Protein AF-A0A819XBZ8-F1 (afdb_monomer)

Solvent-accessible surface area (backbone atoms only — not comparable to full-atom values): 8955 Å² total; per-residue (Å²): 110,70,62,52,47,26,43,27,23,16,66,68,30,36,39,48,67,67,69,69,64,47,55,66,56,59,67,66,44,49,52,49,23,53,52,49,48,73,73,54,90,71,96,61,97,82,82,88,71,51,88,62,39,82,41,70,42,50,36,63,58,51,56,51,29,42,42,76,42,45,42,48,57,48,74,38,55,51,68,61,43,48,55,50,39,67,73,42,96,51,82,60,41,84,44,43,72,58,49,48,50,59,73,66,43,88,81,52,78,81,74,82,86,75,76,33,67,76,32,33,76,60,10,68,51,44,56,68,50,72,60,87,47,42,69,62,48,28,55,50,51,49,52,32,36,80,70,62,65,29,79,36,40,56,129

Nearest PD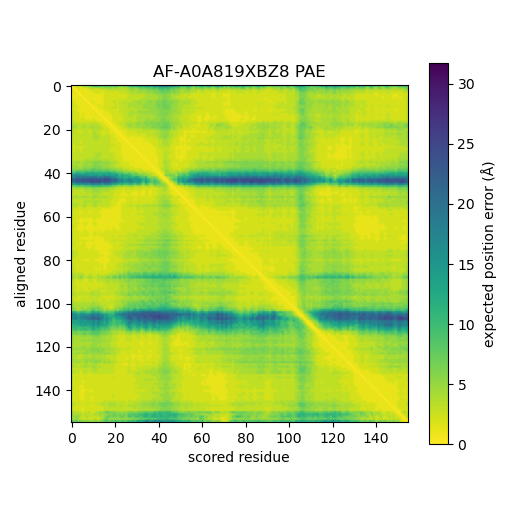B structures (foldseek):
  4w4t-assembly1_B  TM=7.611E-01  e=8.530E-06  Stigmatella aurantiaca
  8v1x-assembly1_A  TM=7.547E-01  e=3.847E-05  Streptomyces coelicolor
  8aep-assembly1_B  TM=7.347E-01  e=5.266E-05  Neurospora crassa
  6vtj-assembly1_A  TM=6.495E-01  e=2.137E-03  Methanobrevibacter ruminantium M1
  2df4-assembly1_A  TM=1.767E-01  e=3.745E+00  Staphylococcus aureus

Sequence (155 aa):
VSLIICIGGGQLGQMPSQGQDVRWIPVDIAALSVVDIALQDYIESDDVHHVLNPHSITWSTFLDYLKKAGLHFRIVNPVEWLDMVLKSETALVKLSSFFDTFFTSKTGFQISEYETVKTEARSEYLHSCPSINVDLIHKYLKFWHDTGFLTNGYP

Organism: NCBI:txid433720

pLDDT: mean 91.35, std 8.92, range [53.72, 98.31]

Structure (mmCIF, N/CA/C/O backbone):
data_AF-A0A819XBZ8-F1
#
_entry.id   AF-A0A819XBZ8-F1
#
loop_
_atom_site.group_PDB
_atom_site.id
_atom_site.type_symbol
_atom_site.label_atom_id
_atom_site.label_alt_id
_atom_site.label_comp_id
_atom_site.label_asym_id
_atom_site.label_entity_id
_atom_site.label_seq_id
_atom_site.pdbx_PDB_ins_code
_atom_site.Cartn_x
_atom_site.Cartn_y
_atom_site.Cartn_z
_atom_site.occupancy
_atom_site.B_iso_or_equiv
_atom_site.auth_seq_id
_atom_site.auth_comp_id
_atom_site.auth_asym_id
_atom_site.auth_atom_id
_atom_site.pdbx_PDB_model_num
ATOM 1 N N . VAL A 1 1 ? -0.297 -3.315 5.819 1.00 70.88 1 VAL A N 1
ATOM 2 C CA . VAL A 1 1 ? -1.421 -2.363 5.628 1.00 70.88 1 VAL A CA 1
ATOM 3 C C . VAL A 1 1 ? -2.766 -3.057 5.401 1.00 70.88 1 VAL A C 1
ATOM 5 O O . VAL A 1 1 ? -3.725 -2.640 6.020 1.00 70.88 1 VAL A O 1
ATOM 8 N N . SER A 1 2 ? -2.882 -4.145 4.632 1.00 86.50 2 SER A N 1
ATOM 9 C CA . SER A 1 2 ? -4.162 -4.881 4.485 1.00 86.50 2 SER A CA 1
ATOM 10 C C . SER A 1 2 ? -4.855 -5.231 5.819 1.00 86.50 2 SER A C 1
ATOM 12 O O . SER A 1 2 ? -6.060 -5.042 5.946 1.00 86.50 2 SER A O 1
ATOM 14 N N . LEU A 1 3 ? -4.095 -5.631 6.849 1.00 90.44 3 LEU A N 1
ATOM 15 C CA . LEU A 1 3 ? -4.618 -5.867 8.205 1.00 90.44 3 LEU A CA 1
ATOM 16 C C . LEU A 1 3 ? -5.220 -4.613 8.860 1.00 90.44 3 LEU A C 1
ATOM 18 O O . LEU A 1 3 ? -6.245 -4.722 9.523 1.00 90.44 3 LEU A O 1
ATOM 22 N N . ILE A 1 4 ? -4.621 -3.427 8.669 1.00 93.00 4 ILE A N 1
ATOM 23 C CA . ILE A 1 4 ? -5.164 -2.184 9.245 1.00 93.00 4 ILE A CA 1
ATOM 24 C C . ILE A 1 4 ? -6.531 -1.864 8.637 1.00 93.00 4 ILE A C 1
ATOM 26 O O . ILE A 1 4 ? -7.422 -1.402 9.334 1.00 93.00 4 ILE A O 1
ATOM 30 N N . ILE A 1 5 ? -6.722 -2.193 7.358 1.00 95.19 5 ILE A N 1
ATOM 31 C CA . ILE A 1 5 ? -7.982 -1.988 6.641 1.00 95.19 5 ILE A CA 1
ATOM 32 C C . ILE A 1 5 ? -9.014 -3.025 7.076 1.00 95.19 5 ILE A C 1
ATOM 34 O O . ILE A 1 5 ? -10.098 -2.661 7.518 1.00 95.19 5 ILE A O 1
ATOM 38 N N . CYS A 1 6 ? -8.678 -4.314 6.976 1.00 95.75 6 CYS A N 1
ATOM 39 C CA . CYS A 1 6 ? -9.650 -5.389 7.174 1.00 95.75 6 CYS A CA 1
ATOM 40 C C . CYS A 1 6 ? -10.041 -5.553 8.643 1.00 95.75 6 CYS A C 1
ATOM 42 O O . CYS A 1 6 ? -11.216 -5.722 8.962 1.00 95.75 6 CYS A O 1
ATOM 44 N N . ILE A 1 7 ? -9.067 -5.456 9.547 1.00 94.81 7 ILE A N 1
ATOM 45 C CA . ILE A 1 7 ? -9.314 -5.597 10.981 1.00 94.81 7 ILE A CA 1
ATOM 46 C C . ILE A 1 7 ? -9.600 -4.236 11.606 1.00 94.81 7 ILE A C 1
ATOM 48 O O . ILE A 1 7 ? -10.585 -4.105 12.316 1.00 94.81 7 ILE A O 1
ATOM 52 N N . GLY A 1 8 ? -8.782 -3.214 11.343 1.00 94.75 8 GLY A N 1
ATOM 53 C CA . GLY A 1 8 ? -8.984 -1.888 11.935 1.00 94.75 8 GLY A CA 1
ATOM 54 C C . GLY A 1 8 ? -10.259 -1.236 11.407 1.00 94.75 8 GLY A C 1
ATOM 55 O O . GLY A 1 8 ? -11.210 -1.030 12.157 1.00 94.75 8 GLY A O 1
ATOM 56 N N . GLY A 1 9 ? -10.305 -0.973 10.103 1.00 95.44 9 GLY A N 1
ATOM 57 C CA . GLY A 1 9 ? -11.474 -0.388 9.448 1.00 95.44 9 GLY A CA 1
ATOM 58 C C . GLY A 1 9 ? -12.696 -1.308 9.454 1.00 95.44 9 GLY A C 1
ATOM 59 O O . GLY A 1 9 ? -13.774 -0.866 9.826 1.00 95.44 9 GLY A O 1
ATOM 60 N N . GLY A 1 10 ? -12.535 -2.578 9.077 1.00 95.81 10 GLY A N 1
ATOM 61 C CA . GLY A 1 10 ? -13.646 -3.528 8.971 1.00 95.81 10 GLY A CA 1
ATOM 62 C C . GLY A 1 10 ? -14.151 -4.054 10.317 1.00 95.81 10 GLY A C 1
ATOM 63 O O . GLY A 1 10 ? -15.262 -3.742 10.734 1.00 95.81 10 GLY A O 1
ATOM 64 N N . GLN A 1 11 ? -13.352 -4.875 11.006 1.00 94.75 11 GLN A N 1
ATOM 65 C CA . GLN A 1 11 ? -13.792 -5.561 12.235 1.00 94.75 11 GLN A CA 1
ATOM 66 C C . GLN A 1 11 ? -13.952 -4.631 13.440 1.00 94.75 11 GLN A C 1
ATOM 68 O O . GLN A 1 11 ? -14.935 -4.743 14.169 1.00 94.75 11 GLN A O 1
ATOM 73 N N . LEU A 1 12 ? -12.992 -3.734 13.664 1.00 95.31 12 LEU A N 1
ATOM 74 C CA . LEU A 1 12 ? -12.991 -2.805 14.792 1.00 95.31 12 LEU A CA 1
ATOM 75 C C . LEU A 1 12 ? -13.768 -1.520 14.480 1.00 95.31 12 LEU A C 1
ATOM 77 O O . LEU A 1 12 ? -14.155 -0.803 15.403 1.00 95.31 12 LEU A O 1
ATOM 81 N N . GLY A 1 13 ? -14.021 -1.229 13.200 1.00 96.62 13 GLY A N 1
ATOM 82 C CA . GLY A 1 13 ? -14.777 -0.058 12.765 1.00 96.62 13 GLY A CA 1
ATOM 83 C C . GLY A 1 13 ? -14.018 1.261 12.908 1.00 96.62 13 GLY A C 1
ATOM 84 O O . GLY A 1 13 ? -14.656 2.316 12.922 1.00 96.62 13 GLY A O 1
ATOM 85 N N . GLN A 1 14 ? -12.688 1.250 13.070 1.00 96.81 14 GLN A N 1
ATOM 86 C CA . GLN A 1 14 ? -11.897 2.452 13.363 1.00 96.81 14 GLN A CA 1
ATOM 87 C C . GLN A 1 14 ? -10.568 2.504 12.614 1.00 96.81 14 GLN A C 1
ATOM 89 O O . GLN A 1 14 ? -9.821 1.528 12.552 1.00 96.81 14 GLN A O 1
ATOM 94 N N . MET A 1 15 ? -10.224 3.696 12.134 1.00 96.75 15 MET A N 1
ATOM 95 C CA . MET A 1 15 ? -8.946 3.984 11.483 1.00 96.75 15 MET A CA 1
ATOM 96 C C . MET A 1 15 ? -8.258 5.181 12.149 1.00 96.75 15 MET A C 1
ATOM 98 O O . MET A 1 15 ? -8.942 6.127 12.554 1.00 96.75 15 MET A O 1
ATOM 102 N N . PRO A 1 16 ? -6.920 5.184 12.244 1.00 95.50 16 PRO A N 1
ATOM 103 C CA . PRO A 1 16 ? -6.181 6.316 12.783 1.00 95.50 16 PRO A CA 1
ATOM 104 C C . PRO A 1 16 ? -6.222 7.496 11.800 1.00 95.50 16 PRO A C 1
ATOM 106 O O . PRO A 1 16 ? -6.121 7.320 10.584 1.00 95.50 16 PRO A O 1
ATOM 109 N N . SER A 1 17 ? -6.359 8.715 12.321 1.00 94.75 17 SER A N 1
ATOM 110 C CA . SER A 1 17 ? -6.404 9.953 11.529 1.00 94.75 17 SER A CA 1
ATOM 111 C C . SER A 1 17 ? -5.077 10.304 10.864 1.00 94.75 17 SER A C 1
ATOM 113 O O . SER A 1 17 ? -5.057 11.026 9.870 1.00 94.75 17 SER A O 1
ATOM 115 N N . GLN A 1 18 ? -3.978 9.784 11.404 1.00 90.69 18 GLN A N 1
ATOM 116 C CA . GLN A 1 18 ? -2.631 9.961 10.888 1.00 90.69 18 GLN A CA 1
ATOM 117 C C . GLN A 1 18 ? -2.088 8.622 10.411 1.00 90.69 18 GLN A C 1
ATOM 119 O O . GLN A 1 18 ? -2.425 7.565 10.944 1.00 90.69 18 GLN A O 1
ATOM 124 N N . GLY A 1 19 ? -1.239 8.689 9.400 1.00 87.81 19 GLY A N 1
ATOM 125 C CA . GLY A 1 19 ? -0.605 7.545 8.783 1.00 87.81 19 GLY A CA 1
ATOM 126 C C . GLY A 1 19 ? 0.354 8.015 7.706 1.00 87.81 19 GLY A C 1
ATOM 127 O O . GLY A 1 19 ? 0.513 9.213 7.474 1.00 87.81 19 GLY A O 1
ATOM 128 N N . GLN A 1 20 ? 1.001 7.055 7.067 1.00 86.69 20 GLN A N 1
ATOM 129 C CA . GLN A 1 20 ? 1.930 7.317 5.986 1.00 86.69 20 GLN A CA 1
ATOM 130 C C . GLN A 1 20 ? 1.165 7.471 4.673 1.00 86.69 20 GLN A C 1
ATOM 132 O O . GLN A 1 20 ? 0.200 6.744 4.421 1.00 86.69 20 GLN A O 1
ATOM 137 N N . ASP A 1 21 ? 1.646 8.367 3.819 1.00 89.62 21 ASP A N 1
ATOM 138 C CA . ASP A 1 21 ? 1.209 8.456 2.433 1.00 89.62 21 ASP A CA 1
A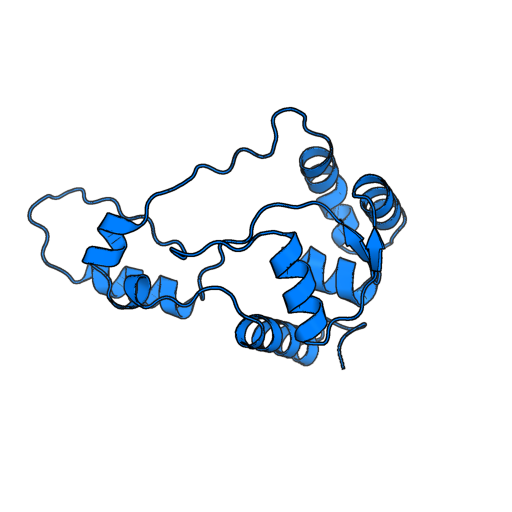TOM 139 C C . ASP A 1 21 ? 1.363 7.117 1.706 1.00 89.62 21 ASP A C 1
ATOM 141 O O . ASP A 1 21 ? 2.308 6.345 1.909 1.00 89.62 21 ASP A O 1
ATOM 145 N N . VAL A 1 22 ? 0.384 6.824 0.860 1.00 91.38 22 VAL A N 1
ATOM 146 C CA . VAL A 1 22 ? 0.220 5.519 0.234 1.00 91.38 22 VAL A CA 1
ATOM 147 C C . VAL A 1 22 ? 0.749 5.583 -1.192 1.00 91.38 22 VAL A C 1
ATOM 149 O O . VAL A 1 22 ? 0.236 6.325 -2.029 1.00 91.38 22 VAL A O 1
ATOM 152 N N . ARG A 1 23 ? 1.771 4.770 -1.468 1.00 91.81 23 ARG A N 1
ATOM 153 C CA . ARG A 1 23 ? 2.398 4.600 -2.787 1.00 91.81 23 ARG A CA 1
ATOM 154 C C . ARG A 1 23 ? 2.398 3.122 -3.167 1.00 91.81 23 ARG A C 1
ATOM 156 O O . ARG A 1 23 ? 3.405 2.429 -3.072 1.00 91.81 23 ARG A O 1
ATOM 163 N N . TRP A 1 24 ? 1.222 2.603 -3.493 1.00 92.94 24 TRP A N 1
ATOM 164 C CA . TRP A 1 24 ? 1.041 1.200 -3.856 1.00 92.94 24 TRP A CA 1
ATOM 165 C C . TRP A 1 24 ? 1.099 1.013 -5.355 1.00 92.94 24 TRP A C 1
ATOM 167 O O . TRP A 1 24 ? 0.416 1.712 -6.098 1.00 92.94 24 TRP A O 1
ATOM 177 N N . ILE A 1 25 ? 1.854 0.008 -5.773 1.00 94.38 25 ILE A N 1
ATOM 178 C CA . ILE A 1 25 ? 1.904 -0.460 -7.149 1.00 94.38 25 ILE A CA 1
ATOM 179 C C . ILE A 1 25 ? 1.059 -1.737 -7.277 1.00 94.38 25 ILE A C 1
ATOM 181 O O . ILE A 1 25 ? 1.214 -2.648 -6.455 1.00 94.38 25 ILE A O 1
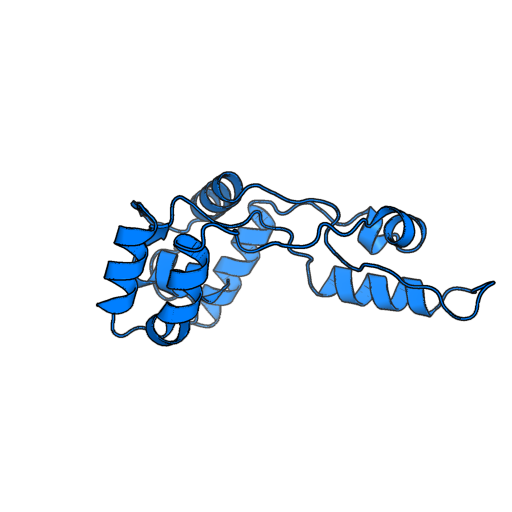ATOM 185 N N . PRO A 1 26 ? 0.142 -1.824 -8.256 1.00 94.25 26 PRO A N 1
ATOM 186 C CA . PRO A 1 26 ? -0.493 -3.088 -8.610 1.00 94.25 26 PRO A CA 1
ATOM 187 C C . PRO A 1 26 ? 0.561 -4.144 -8.979 1.00 94.25 26 PRO A C 1
ATOM 189 O O . PRO A 1 26 ? 1.523 -3.857 -9.689 1.00 94.25 26 PRO A O 1
ATOM 192 N N . VAL A 1 27 ? 0.412 -5.366 -8.462 1.00 94.62 27 VAL A N 1
ATOM 193 C CA . VAL A 1 27 ? 1.436 -6.422 -8.601 1.00 94.62 27 VAL A CA 1
ATOM 194 C C . VAL A 1 27 ? 1.675 -6.834 -10.056 1.00 94.62 27 VAL A C 1
ATOM 196 O O . VAL A 1 27 ? 2.797 -7.157 -10.430 1.00 94.62 27 VAL A O 1
ATOM 199 N N . ASP A 1 28 ? 0.633 -6.783 -10.880 1.00 95.56 28 ASP A N 1
ATOM 200 C CA . ASP A 1 28 ? 0.680 -7.001 -12.322 1.00 95.56 28 ASP A CA 1
ATOM 201 C C . ASP A 1 28 ? 1.533 -5.940 -13.022 1.00 95.56 28 ASP A C 1
ATOM 203 O O . ASP A 1 28 ? 2.416 -6.294 -13.800 1.00 95.56 28 ASP A O 1
ATOM 207 N N . ILE A 1 29 ? 1.358 -4.662 -12.680 1.00 96.75 29 ILE A N 1
ATOM 208 C CA . ILE A 1 29 ? 2.182 -3.568 -13.219 1.00 96.75 29 ILE A CA 1
ATOM 209 C C . ILE A 1 29 ? 3.641 -3.705 -12.775 1.00 96.75 29 ILE A C 1
ATOM 211 O O . ILE A 1 29 ? 4.551 -3.534 -13.589 1.00 96.75 29 ILE A O 1
ATOM 215 N N . ALA A 1 30 ? 3.880 -4.048 -11.506 1.00 97.12 30 ALA A N 1
ATOM 216 C CA . ALA A 1 30 ? 5.230 -4.279 -10.998 1.00 97.12 30 ALA A CA 1
ATOM 217 C C . ALA A 1 30 ? 5.925 -5.423 -11.754 1.00 97.12 30 ALA A C 1
ATOM 219 O O . ALA A 1 30 ? 7.058 -5.266 -12.205 1.00 97.12 30 ALA A O 1
ATOM 220 N N . ALA A 1 31 ? 5.237 -6.554 -11.935 1.00 97.62 31 ALA A N 1
ATOM 221 C CA . ALA A 1 31 ? 5.773 -7.713 -12.640 1.00 97.62 31 ALA A CA 1
ATOM 222 C C . ALA A 1 31 ? 6.043 -7.414 -14.122 1.00 97.62 31 ALA A C 1
ATOM 224 O O . ALA A 1 31 ? 7.129 -7.717 -14.613 1.00 97.62 31 ALA A O 1
ATOM 225 N N . LEU A 1 32 ? 5.090 -6.784 -14.816 1.00 97.69 32 LEU A N 1
ATOM 226 C CA . LEU A 1 32 ? 5.248 -6.395 -16.219 1.00 97.69 32 LEU A CA 1
ATOM 227 C C . LEU A 1 32 ? 6.404 -5.412 -16.396 1.00 97.69 32 LEU A C 1
ATOM 229 O O . LEU A 1 32 ? 7.200 -5.590 -17.308 1.00 97.69 32 LEU A O 1
ATOM 233 N N . SER A 1 33 ? 6.561 -4.456 -15.478 1.00 97.19 33 SER A N 1
ATOM 234 C CA . SER A 1 33 ? 7.688 -3.521 -15.506 1.00 97.19 33 SER A CA 1
ATOM 235 C C . SER A 1 33 ? 9.028 -4.229 -15.351 1.00 97.19 33 SER A C 1
ATOM 237 O O . SER A 1 33 ? 9.957 -3.929 -16.088 1.00 97.19 33 SER A O 1
ATOM 239 N N . VAL A 1 34 ? 9.139 -5.186 -14.424 1.00 96.69 34 VAL A N 1
ATOM 240 C CA . VAL A 1 34 ? 10.373 -5.969 -14.250 1.00 96.69 34 VAL A CA 1
ATOM 241 C C . VAL A 1 34 ? 10.710 -6.752 -15.518 1.00 96.69 34 VAL A C 1
ATOM 243 O O . VAL A 1 34 ? 11.870 -6.776 -15.917 1.00 96.69 34 VAL A O 1
ATOM 246 N N . VAL A 1 35 ? 9.715 -7.373 -16.155 1.00 96.06 35 VAL A N 1
ATOM 247 C CA . VAL A 1 35 ? 9.912 -8.114 -17.410 1.00 96.06 35 VAL A CA 1
ATOM 248 C C . VAL A 1 35 ? 10.321 -7.178 -18.549 1.00 96.06 35 VAL A C 1
ATOM 250 O O . VAL A 1 35 ? 11.256 -7.498 -19.273 1.00 96.06 35 VAL A O 1
ATOM 253 N N . ASP A 1 36 ? 9.656 -6.030 -18.685 1.00 94.62 36 ASP A N 1
ATOM 254 C CA . ASP A 1 36 ? 9.933 -5.035 -19.728 1.00 94.62 36 ASP A CA 1
ATOM 255 C C . ASP A 1 36 ? 11.370 -4.507 -19.622 1.00 94.62 36 ASP A C 1
ATOM 257 O O . ASP A 1 36 ? 12.122 -4.523 -20.589 1.00 94.62 36 ASP A O 1
ATOM 261 N N . ILE A 1 37 ? 11.792 -4.160 -18.405 1.00 94.31 37 ILE A N 1
ATOM 262 C CA . ILE A 1 37 ? 13.157 -3.728 -18.085 1.00 94.31 37 ILE A CA 1
ATOM 263 C C . ILE A 1 37 ? 14.155 -4.851 -18.409 1.00 94.31 37 ILE A C 1
ATOM 265 O O . ILE A 1 37 ? 15.065 -4.664 -19.208 1.00 94.31 37 ILE A O 1
ATOM 269 N N . ALA A 1 38 ? 13.960 -6.050 -17.854 1.00 92.69 38 ALA A N 1
ATOM 270 C CA . ALA A 1 38 ? 14.933 -7.142 -17.948 1.00 92.69 38 ALA A CA 1
ATOM 271 C C . ALA A 1 38 ? 15.183 -7.668 -19.374 1.00 92.69 38 ALA A C 1
ATOM 273 O O . ALA A 1 38 ? 16.207 -8.312 -19.603 1.00 92.69 38 ALA A O 1
ATOM 274 N N . LEU A 1 39 ? 14.257 -7.446 -20.311 1.00 92.44 39 LEU A N 1
ATOM 275 C CA . LEU A 1 39 ? 14.367 -7.912 -21.698 1.00 92.44 39 LEU A CA 1
ATOM 276 C C . LEU A 1 39 ? 14.968 -6.874 -22.657 1.00 92.44 39 LEU A C 1
ATOM 278 O O . LEU A 1 39 ? 15.123 -7.174 -23.841 1.00 92.44 39 LEU A O 1
ATOM 282 N N . GLN A 1 40 ? 15.292 -5.674 -22.178 1.00 90.19 40 GLN A N 1
ATOM 283 C CA . GLN A 1 40 ? 15.898 -4.630 -23.001 1.00 90.19 40 GLN A CA 1
ATOM 284 C C . GLN A 1 40 ? 17.412 -4.789 -23.132 1.00 90.19 40 GLN A C 1
ATOM 286 O O . GLN A 1 40 ? 18.072 -5.429 -22.315 1.00 90.19 40 GLN A O 1
ATOM 291 N N . ASP A 1 41 ? 17.968 -4.152 -24.163 1.00 87.12 41 ASP A N 1
ATOM 292 C CA . ASP A 1 41 ? 19.411 -4.047 -24.330 1.00 87.12 41 ASP A CA 1
ATOM 293 C C . ASP A 1 41 ? 19.995 -3.018 -23.350 1.00 87.12 41 ASP A C 1
ATOM 295 O O . ASP A 1 41 ? 19.477 -1.910 -23.167 1.00 87.12 41 ASP A O 1
ATOM 299 N N . TYR A 1 42 ? 21.123 -3.376 -22.740 1.00 83.69 42 TYR A N 1
ATOM 300 C CA . TYR A 1 42 ? 21.847 -2.520 -21.809 1.00 83.69 42 TYR A CA 1
ATOM 301 C C . TYR A 1 42 ? 23.243 -2.209 -22.332 1.00 83.69 42 TYR A C 1
ATOM 303 O O . TYR A 1 42 ? 23.978 -3.095 -22.760 1.00 83.69 42 TYR A O 1
ATOM 311 N N . ILE A 1 43 ? 23.605 -0.925 -22.279 1.00 74.94 43 ILE A N 1
ATOM 312 C CA . ILE A 1 43 ? 24.950 -0.447 -22.626 1.00 74.94 43 ILE A CA 1
ATOM 313 C C . ILE A 1 43 ? 25.920 -0.682 -21.454 1.00 74.94 43 ILE A C 1
ATOM 315 O O . ILE A 1 43 ? 27.098 -0.951 -21.673 1.00 74.9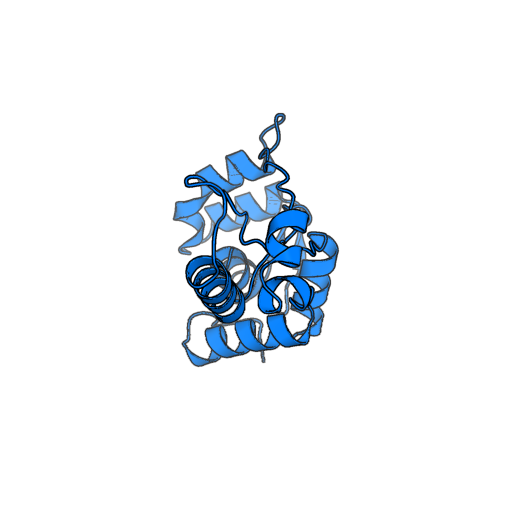4 43 ILE A O 1
ATOM 319 N N . GLU A 1 44 ? 25.421 -0.614 -20.216 1.00 75.50 44 GLU A N 1
ATOM 320 C CA . GLU A 1 44 ? 26.183 -0.809 -18.977 1.00 75.50 44 GLU A CA 1
ATOM 321 C C . GLU A 1 44 ? 25.744 -2.098 -18.268 1.00 75.50 44 GLU A C 1
ATOM 323 O O . GLU A 1 44 ? 24.577 -2.476 -18.335 1.00 75.50 44 GLU A O 1
ATOM 328 N N . SER A 1 45 ? 26.671 -2.779 -17.585 1.00 71.50 45 SER A N 1
ATOM 329 C CA . SER A 1 45 ? 26.394 -4.070 -16.935 1.00 71.50 45 SER A CA 1
ATOM 330 C C . SER A 1 45 ? 25.563 -3.964 -15.653 1.00 71.50 45 SER A C 1
ATOM 332 O O . SER A 1 45 ? 24.923 -4.944 -15.284 1.00 71.50 45 SER A O 1
ATOM 334 N N . ASP A 1 46 ? 25.554 -2.797 -14.998 1.00 79.25 46 ASP A N 1
ATOM 335 C CA . ASP A 1 46 ? 24.937 -2.598 -13.683 1.00 79.25 46 ASP A CA 1
ATOM 336 C C . ASP A 1 46 ? 23.921 -1.444 -13.720 1.00 79.25 46 ASP A C 1
ATOM 338 O O . ASP A 1 46 ? 24.234 -0.308 -13.362 1.00 79.25 46 ASP A O 1
ATOM 342 N N . ASP A 1 47 ? 22.684 -1.731 -14.142 1.00 87.12 47 ASP A N 1
ATOM 343 C CA . ASP A 1 47 ? 21.612 -0.731 -14.214 1.00 87.12 47 ASP A CA 1
ATOM 344 C C . ASP A 1 47 ? 20.544 -0.944 -13.125 1.00 87.12 47 ASP A C 1
ATOM 346 O O . ASP A 1 47 ? 19.806 -1.929 -13.122 1.00 87.12 47 ASP A O 1
ATOM 350 N N . VAL A 1 48 ? 20.456 -0.016 -12.162 1.00 91.31 48 VAL A N 1
ATOM 351 C CA . VAL A 1 48 ? 19.498 -0.099 -11.041 1.00 91.31 48 VAL A CA 1
ATOM 352 C C . VAL A 1 48 ? 18.213 0.665 -11.353 1.00 91.31 48 VAL A C 1
ATOM 354 O O . VAL A 1 48 ? 18.259 1.843 -11.717 1.00 91.31 48 VAL A O 1
ATOM 357 N N . HIS A 1 49 ? 17.068 0.014 -11.139 1.00 93.62 49 HIS A N 1
ATOM 358 C CA . HIS A 1 49 ? 15.734 0.569 -11.368 1.00 93.62 49 HIS A CA 1
ATOM 359 C C . HIS A 1 49 ? 14.864 0.489 -10.111 1.00 93.62 49 HIS A C 1
ATOM 361 O O . HIS A 1 49 ? 14.786 -0.553 -9.461 1.00 93.62 49 HIS A O 1
ATOM 367 N N . HIS A 1 50 ? 14.160 1.576 -9.791 1.00 95.56 50 HIS A N 1
ATOM 368 C CA . HIS A 1 50 ? 13.128 1.575 -8.755 1.00 95.56 50 HIS A CA 1
ATOM 369 C C . HIS A 1 50 ? 11.770 1.249 -9.380 1.00 95.56 50 HIS A C 1
ATOM 371 O O . HIS A 1 50 ? 11.282 2.002 -10.223 1.00 95.56 50 HIS A O 1
ATOM 377 N N . VAL A 1 51 ? 11.160 0.138 -8.965 1.00 95.88 51 VAL A N 1
ATOM 378 C CA . VAL A 1 51 ? 9.830 -0.295 -9.420 1.00 95.88 51 VAL A CA 1
ATOM 379 C C . VAL A 1 51 ? 8.810 0.036 -8.330 1.00 95.88 51 VAL A C 1
ATOM 381 O O . VAL A 1 51 ? 8.530 -0.764 -7.439 1.00 95.88 51 VAL A O 1
ATOM 384 N N . LEU A 1 52 ? 8.305 1.268 -8.368 1.00 94.00 52 LEU A N 1
ATOM 385 C CA . LEU A 1 52 ? 7.353 1.839 -7.411 1.00 94.00 52 LEU A CA 1
ATOM 386 C C . LEU A 1 52 ? 6.277 2.602 -8.185 1.00 94.00 52 LEU A C 1
ATOM 388 O O . LEU A 1 52 ? 6.551 3.080 -9.278 1.00 94.00 52 LEU A O 1
ATOM 392 N N . ASN A 1 53 ? 5.076 2.761 -7.621 1.00 95.00 53 ASN A N 1
ATOM 393 C CA . ASN A 1 53 ? 4.069 3.617 -8.257 1.00 95.00 53 ASN A CA 1
ATOM 394 C C . ASN A 1 53 ? 4.599 5.068 -8.303 1.00 95.00 53 ASN A C 1
ATOM 396 O O . ASN A 1 53 ? 4.904 5.597 -7.228 1.00 95.00 53 ASN A O 1
ATOM 400 N N . PRO A 1 54 ? 4.694 5.715 -9.483 1.00 94.81 54 PRO A N 1
ATOM 401 C CA . PRO A 1 54 ? 5.142 7.109 -9.594 1.00 94.81 54 PRO A CA 1
ATOM 402 C C . PRO A 1 54 ? 4.243 8.094 -8.832 1.00 94.81 54 PRO A C 1
ATOM 404 O O . PRO A 1 54 ? 4.647 9.204 -8.487 1.00 94.81 54 PRO A O 1
ATOM 407 N N . HIS A 1 55 ? 3.013 7.682 -8.523 1.00 94.06 55 HIS A N 1
ATOM 408 C CA . HIS A 1 55 ? 2.027 8.484 -7.821 1.00 94.06 55 HIS A CA 1
ATOM 409 C C . HIS A 1 55 ? 1.861 8.031 -6.365 1.00 94.06 55 HIS A C 1
ATOM 411 O O . HIS A 1 55 ? 1.617 6.860 -6.065 1.00 94.06 55 HIS A O 1
ATOM 417 N N . SER A 1 56 ? 1.930 8.989 -5.441 1.00 92.81 56 SER A N 1
ATOM 418 C CA . SER A 1 56 ? 1.512 8.815 -4.047 1.00 92.81 56 SER A CA 1
ATOM 419 C C . SER A 1 56 ? 0.242 9.601 -3.753 1.00 92.81 56 SER A C 1
ATOM 421 O O . SER A 1 56 ? 0.037 10.690 -4.287 1.00 92.81 56 SER A O 1
ATOM 423 N N . ILE A 1 57 ? -0.585 9.069 -2.857 1.00 95.12 57 ILE A N 1
ATOM 424 C CA . ILE A 1 57 ? -1.725 9.788 -2.281 1.00 95.12 57 ILE A CA 1
ATOM 425 C C . ILE A 1 57 ? -1.516 9.983 -0.785 1.00 95.12 57 ILE A C 1
ATOM 427 O O . ILE A 1 57 ? -0.896 9.151 -0.121 1.00 95.12 57 ILE A O 1
ATOM 431 N N . THR A 1 58 ? -2.078 11.060 -0.241 1.00 94.69 58 THR A N 1
ATOM 432 C CA . THR A 1 58 ? -1.994 11.301 1.199 1.00 94.69 58 THR A CA 1
ATOM 433 C C . THR A 1 58 ? -2.782 10.260 1.986 1.00 94.69 58 THR A C 1
ATOM 435 O O . THR A 1 58 ? -3.787 9.729 1.497 1.00 94.69 58 THR A O 1
ATOM 438 N N . TRP A 1 59 ? -2.391 10.012 3.238 1.00 94.44 59 TRP A N 1
ATOM 439 C CA . TRP A 1 59 ? -3.167 9.136 4.129 1.00 94.44 59 TRP A CA 1
ATOM 440 C C . TRP A 1 59 ? -4.645 9.554 4.232 1.00 94.44 59 TRP A C 1
ATOM 442 O O . TRP A 1 59 ? -5.541 8.715 4.170 1.00 94.44 59 TRP A O 1
ATOM 452 N N . SER A 1 60 ? -4.928 10.857 4.316 1.00 96.75 60 SER A N 1
ATOM 453 C CA . SER A 1 60 ? -6.303 11.374 4.369 1.00 96.75 60 SER A CA 1
ATOM 454 C C . SER A 1 60 ? -7.105 11.077 3.098 1.00 96.75 60 SER A C 1
ATOM 456 O O . SER A 1 60 ? -8.263 10.669 3.193 1.00 96.75 60 SER A O 1
ATOM 458 N N . THR A 1 61 ? -6.486 11.219 1.922 1.00 97.81 61 THR A N 1
ATOM 459 C CA . THR A 1 61 ? -7.099 10.866 0.630 1.00 97.81 61 THR A CA 1
ATOM 460 C C . THR A 1 61 ? -7.390 9.370 0.564 1.00 97.81 61 THR A C 1
ATOM 462 O O . THR A 1 61 ? -8.462 8.955 0.130 1.00 97.81 61 THR A O 1
ATOM 465 N N . PHE A 1 62 ? -6.471 8.544 1.063 1.00 97.25 62 PHE A N 1
ATOM 466 C CA . PHE A 1 62 ? -6.662 7.100 1.137 1.00 97.25 62 PHE A CA 1
ATOM 467 C C . PHE A 1 62 ? -7.850 6.705 2.031 1.00 97.25 62 PHE A C 1
ATOM 469 O O . PHE A 1 62 ? -8.660 5.863 1.637 1.00 97.25 62 PHE A O 1
ATOM 476 N N . LEU A 1 63 ? -8.009 7.340 3.200 1.00 97.88 63 LEU A N 1
ATOM 477 C CA . LEU A 1 63 ? -9.175 7.124 4.067 1.00 97.88 63 LEU A CA 1
ATOM 478 C C . LEU A 1 63 ? -10.492 7.520 3.380 1.00 97.88 63 LEU A C 1
ATOM 480 O O . LEU A 1 63 ? -11.495 6.822 3.535 1.00 97.88 63 LEU A O 1
ATOM 484 N N . ASP A 1 64 ? -10.502 8.615 2.619 1.00 98.25 64 ASP A N 1
ATOM 485 C CA . ASP A 1 64 ? -11.666 9.032 1.829 1.00 98.25 64 ASP A CA 1
ATOM 486 C C . ASP A 1 64 ? -12.004 8.007 0.734 1.00 98.25 64 ASP A C 1
ATOM 488 O O . ASP A 1 64 ? -13.164 7.618 0.582 1.00 98.25 64 ASP A O 1
ATOM 492 N N . TYR A 1 65 ? -10.999 7.479 0.031 1.00 98.19 65 TYR A N 1
ATOM 493 C CA . TYR A 1 65 ? -11.204 6.440 -0.981 1.00 98.19 65 TYR A CA 1
ATOM 494 C C . TYR A 1 65 ? -11.743 5.139 -0.394 1.00 98.19 65 TYR A C 1
ATOM 496 O O . TYR A 1 65 ? -12.640 4.548 -0.990 1.00 98.19 65 TYR A O 1
ATOM 504 N N . LEU A 1 66 ? -11.273 4.714 0.784 1.00 98.06 66 LEU A N 1
ATOM 505 C CA . LEU A 1 66 ? -11.832 3.551 1.483 1.00 98.06 66 LEU A CA 1
ATOM 506 C C . LEU A 1 66 ? -13.325 3.733 1.785 1.00 98.06 66 LEU A C 1
ATOM 508 O O . LEU A 1 66 ? -14.110 2.816 1.544 1.00 98.06 66 LEU A O 1
ATOM 512 N N . LYS A 1 67 ? -13.727 4.919 2.260 1.00 98.19 67 LYS A N 1
ATOM 513 C CA . LYS A 1 67 ? -15.140 5.234 2.524 1.00 98.19 67 LYS A CA 1
ATOM 514 C C . LYS A 1 67 ? -15.969 5.245 1.246 1.00 98.19 67 LYS A C 1
ATOM 516 O O . LYS A 1 67 ? -17.010 4.597 1.193 1.00 98.19 67 LYS A O 1
ATOM 521 N N . LYS A 1 68 ? -15.493 5.929 0.202 1.00 98.31 68 LYS A N 1
ATOM 522 C CA . LYS A 1 68 ? -16.156 5.977 -1.114 1.00 98.31 68 LYS A CA 1
ATOM 523 C C . LYS A 1 68 ? -16.280 4.599 -1.761 1.00 98.31 68 LYS A C 1
ATOM 525 O O . LYS A 1 68 ? -17.258 4.346 -2.453 1.00 98.31 68 LYS A O 1
ATOM 530 N N . ALA A 1 69 ? -15.322 3.711 -1.510 1.00 97.88 69 ALA A N 1
ATOM 531 C CA . ALA A 1 69 ? -15.340 2.339 -2.000 1.00 97.88 69 ALA A CA 1
ATOM 532 C C . ALA A 1 69 ? -16.302 1.416 -1.226 1.00 97.88 69 ALA A C 1
ATOM 534 O O . ALA A 1 69 ? -16.529 0.294 -1.681 1.00 97.88 69 ALA A O 1
ATOM 535 N N . GLY A 1 70 ? -16.864 1.873 -0.097 1.00 97.25 70 GLY A N 1
ATOM 536 C CA . GLY A 1 70 ? -17.901 1.175 0.671 1.00 97.25 70 GLY A CA 1
ATOM 537 C C . GLY A 1 70 ? -17.502 0.745 2.086 1.00 97.25 70 GLY A C 1
ATOM 538 O O . GLY A 1 70 ? -18.324 0.146 2.775 1.00 97.25 70 GLY A O 1
ATOM 539 N N . LEU A 1 71 ? -16.275 1.026 2.546 1.00 98.19 71 LEU A N 1
ATOM 540 C CA . LEU A 1 71 ? -15.844 0.656 3.898 1.00 98.19 71 LEU A CA 1
ATOM 541 C C . LEU A 1 71 ? -16.329 1.674 4.943 1.00 98.19 71 LEU A C 1
ATOM 543 O O 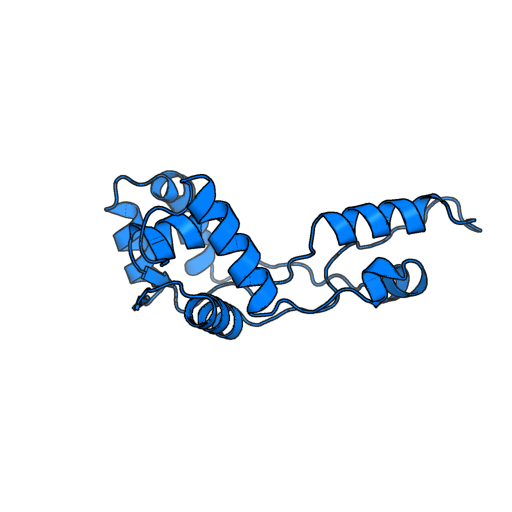. LEU A 1 71 ? -16.003 2.860 4.884 1.00 98.19 71 LEU A O 1
ATOM 547 N N . HIS A 1 72 ? -17.045 1.199 5.955 1.00 97.88 72 HIS A N 1
ATOM 548 C CA . HIS A 1 72 ? -17.610 2.007 7.030 1.00 97.88 72 HIS A CA 1
ATOM 549 C C . HIS A 1 72 ? -16.726 1.957 8.276 1.00 97.88 72 HIS A C 1
ATOM 551 O O . HIS A 1 72 ? -16.585 0.915 8.907 1.00 97.88 72 HIS A O 1
ATOM 557 N N . PHE A 1 73 ? -16.162 3.103 8.660 1.00 97.69 73 PHE A N 1
ATOM 558 C CA . PHE A 1 73 ? -15.361 3.242 9.876 1.00 97.69 73 PHE A CA 1
ATOM 559 C C . PHE A 1 73 ? -15.354 4.686 10.388 1.00 97.69 73 PHE A C 1
ATOM 561 O O . PHE A 1 73 ? -15.524 5.649 9.627 1.00 97.69 73 PHE A O 1
ATOM 568 N N . ARG A 1 74 ? -15.089 4.848 11.686 1.00 97.88 74 ARG A N 1
ATOM 569 C CA . ARG A 1 74 ? -14.788 6.148 12.299 1.00 97.88 74 ARG A CA 1
ATOM 570 C C . ARG A 1 74 ? -13.291 6.445 12.245 1.00 97.88 74 ARG A C 1
ATOM 572 O O . ARG A 1 74 ? -12.460 5.545 12.336 1.00 97.88 74 ARG A O 1
ATOM 579 N N . ILE A 1 75 ? -12.950 7.719 12.100 1.00 98.00 75 ILE A N 1
ATOM 580 C CA . ILE A 1 75 ? -11.563 8.185 12.164 1.00 98.00 75 ILE A CA 1
ATOM 581 C C . ILE A 1 75 ? -11.306 8.663 13.593 1.00 98.00 75 ILE A C 1
ATOM 583 O O . ILE A 1 75 ? -12.076 9.476 14.100 1.00 98.00 75 ILE A O 1
ATOM 587 N N . VAL A 1 76 ? -10.251 8.160 14.229 1.00 97.31 76 VAL A N 1
ATOM 588 C CA . VAL A 1 76 ? -9.895 8.461 15.627 1.00 97.31 76 VAL A CA 1
ATOM 589 C C . VAL A 1 76 ? -8.438 8.905 15.743 1.00 97.31 76 VAL A C 1
ATOM 591 O O . VAL A 1 76 ? -7.660 8.766 14.797 1.00 97.31 76 VAL A O 1
ATOM 594 N N . ASN A 1 77 ? -8.046 9.450 16.894 1.00 95.06 77 ASN A N 1
ATOM 595 C CA . ASN A 1 77 ? -6.640 9.772 17.144 1.00 95.06 77 ASN A CA 1
ATOM 596 C C . ASN A 1 77 ? -5.787 8.478 17.171 1.00 95.06 77 ASN A C 1
ATOM 598 O O . ASN A 1 77 ? -6.270 7.463 17.674 1.00 95.06 77 ASN A O 1
ATOM 602 N N . PRO A 1 78 ? -4.530 8.481 16.682 1.00 92.81 78 PRO A N 1
ATOM 603 C CA . PRO A 1 78 ? -3.669 7.296 16.706 1.00 92.81 78 PRO A CA 1
ATOM 604 C C . PRO A 1 78 ? -3.482 6.632 18.076 1.00 92.81 78 PRO A C 1
ATOM 606 O O . PRO A 1 78 ? -3.423 5.407 18.141 1.00 92.81 78 PRO A O 1
ATOM 609 N N . VAL A 1 79 ? -3.432 7.410 19.164 1.00 92.00 79 VAL A N 1
ATOM 610 C CA . VAL A 1 79 ? -3.320 6.878 20.534 1.00 92.00 79 VAL A CA 1
ATOM 611 C C . VAL A 1 79 ? -4.594 6.127 20.928 1.00 92.00 79 VAL A C 1
ATOM 613 O O . VAL A 1 79 ? -4.523 5.001 21.407 1.00 92.00 79 VAL A O 1
ATOM 616 N N . GLU A 1 80 ? -5.767 6.706 20.647 1.00 94.44 80 GLU A N 1
ATOM 617 C CA . GLU A 1 80 ? -7.062 6.042 20.865 1.00 94.44 80 GLU A CA 1
ATOM 618 C C . GLU A 1 80 ? -7.173 4.759 20.030 1.00 94.44 80 GLU A C 1
ATOM 620 O O . GLU A 1 80 ? -7.645 3.727 20.513 1.00 94.44 80 GLU A O 1
ATOM 625 N N . TRP A 1 81 ? -6.712 4.809 18.778 1.00 95.25 81 TRP A N 1
ATOM 626 C CA . TRP A 1 81 ? -6.705 3.652 17.893 1.00 95.25 81 TRP A CA 1
ATOM 627 C C . TRP A 1 81 ? -5.815 2.527 18.431 1.00 95.25 81 TRP A C 1
ATOM 629 O O . TRP A 1 81 ? -6.232 1.369 18.444 1.00 95.25 81 TRP A O 1
ATOM 639 N N . LEU A 1 82 ? -4.609 2.855 18.903 1.00 93.62 82 LEU A N 1
ATOM 640 C CA . LEU A 1 82 ? -3.675 1.881 19.464 1.00 93.62 82 LEU A CA 1
ATOM 641 C C . LEU A 1 82 ? -4.214 1.260 20.757 1.00 93.62 82 LEU A C 1
ATOM 643 O O . LEU A 1 82 ? -4.167 0.039 20.908 1.00 93.62 82 LEU A O 1
ATOM 647 N N . ASP A 1 83 ? -4.794 2.069 21.644 1.00 93.88 83 ASP A N 1
ATOM 648 C CA . ASP A 1 83 ? -5.452 1.589 22.863 1.00 93.88 83 ASP A CA 1
ATOM 649 C C . ASP A 1 83 ? -6.583 0.605 22.547 1.00 93.88 83 ASP A C 1
ATOM 651 O O . ASP A 1 83 ? -6.736 -0.418 23.220 1.00 93.88 83 ASP A O 1
ATOM 655 N N . MET A 1 84 ? -7.379 0.894 21.515 1.00 93.69 84 MET A N 1
ATOM 656 C CA . MET A 1 84 ? -8.411 -0.021 21.035 1.00 93.69 84 MET A CA 1
ATOM 657 C C . MET A 1 84 ? -7.795 -1.318 20.499 1.00 93.69 84 MET A C 1
ATOM 659 O O . MET A 1 84 ? -8.275 -2.397 20.844 1.00 93.69 84 MET A O 1
ATOM 663 N N . VAL A 1 85 ? -6.740 -1.238 19.682 1.00 93.69 85 VAL A N 1
ATOM 664 C CA . VAL A 1 85 ? -6.051 -2.424 19.150 1.00 93.69 85 VAL A CA 1
ATOM 665 C C . VAL A 1 85 ? -5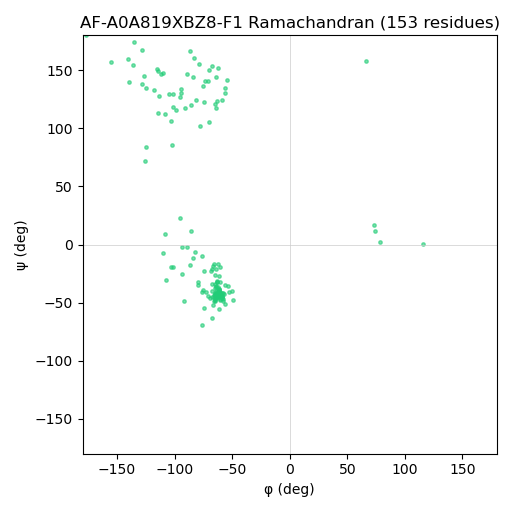.532 -3.302 20.284 1.00 93.69 85 VAL A C 1
ATOM 667 O O . VAL A 1 85 ? -5.783 -4.503 20.257 1.00 93.69 85 VAL A O 1
ATOM 670 N N . LEU A 1 86 ? -4.878 -2.720 21.292 1.00 93.31 86 LEU A N 1
ATOM 671 C CA . LEU A 1 86 ? -4.329 -3.435 22.450 1.00 93.31 86 LEU A CA 1
ATOM 672 C C . LEU A 1 86 ? -5.399 -4.124 23.304 1.00 93.31 86 LEU A C 1
ATOM 674 O O . LEU A 1 86 ? -5.132 -5.173 23.884 1.00 93.31 86 LEU A O 1
ATOM 678 N N . LYS A 1 87 ? -6.600 -3.543 23.382 1.00 94.25 87 LYS A N 1
ATOM 679 C CA . LYS A 1 87 ? -7.753 -4.123 24.091 1.00 94.25 87 LYS A CA 1
ATOM 680 C C . LYS A 1 87 ? -8.542 -5.121 23.243 1.00 94.25 87 LYS A C 1
ATOM 682 O O . LYS A 1 87 ? -9.415 -5.801 23.773 1.00 94.25 87 LYS A O 1
ATOM 687 N N . SER A 1 88 ? -8.284 -5.179 21.939 1.00 91.50 88 SER A N 1
ATOM 688 C CA . SER A 1 88 ? -8.928 -6.137 21.043 1.00 91.50 88 SER A CA 1
ATOM 689 C C . SER A 1 88 ? -8.275 -7.517 21.160 1.00 91.50 88 SER A C 1
ATOM 691 O O . SER A 1 88 ? -7.097 -7.616 21.470 1.00 91.50 88 SER A O 1
ATOM 693 N N . GLU A 1 89 ? -8.996 -8.589 20.836 1.00 91.50 89 GLU A N 1
ATOM 694 C CA . GLU A 1 89 ? -8.423 -9.945 20.707 1.00 91.50 89 GLU A CA 1
ATOM 695 C C . GLU A 1 89 ? -8.053 -10.274 19.247 1.00 91.50 89 GLU A C 1
ATOM 697 O O . GLU A 1 89 ? -7.996 -11.429 18.825 1.00 91.50 89 GLU A O 1
ATOM 702 N N . THR A 1 90 ? -7.833 -9.242 18.429 1.00 92.25 90 THR A N 1
ATOM 703 C CA . THR A 1 90 ? -7.620 -9.400 16.988 1.00 92.25 90 THR A CA 1
ATOM 704 C C . THR A 1 90 ? -6.156 -9.659 16.639 1.00 92.25 90 THR A C 1
ATOM 706 O O . THR A 1 90 ? -5.233 -9.403 17.415 1.00 92.25 90 THR A O 1
ATOM 709 N N . ALA A 1 91 ? -5.904 -10.094 15.401 1.00 90.69 91 ALA A N 1
ATOM 710 C CA . ALA A 1 91 ? -4.539 -10.277 14.914 1.00 90.69 91 ALA A CA 1
ATOM 711 C C . ALA A 1 91 ? -3.713 -8.971 14.882 1.00 90.69 91 ALA A C 1
ATOM 713 O O . ALA A 1 91 ? -2.484 -9.053 14.831 1.00 90.69 91 ALA A O 1
ATOM 714 N N . LEU A 1 92 ? -4.342 -7.785 14.958 1.00 91.25 92 LEU A N 1
ATOM 715 C CA . LEU A 1 92 ? -3.627 -6.503 15.026 1.00 91.25 92 LEU A CA 1
ATOM 716 C C . LEU A 1 92 ? -2.806 -6.338 16.306 1.00 91.25 92 LEU A C 1
ATOM 718 O O . LEU A 1 92 ? -1.792 -5.645 16.264 1.00 91.25 92 LEU A O 1
ATOM 722 N N . VAL A 1 93 ? -3.173 -7.005 17.407 1.00 93.62 93 VAL A N 1
ATOM 723 C CA . VAL A 1 93 ? -2.410 -6.959 18.670 1.00 93.62 93 VAL A CA 1
ATOM 724 C C . VAL A 1 93 ? -0.960 -7.385 18.457 1.00 93.62 93 VAL A C 1
ATOM 726 O O . VAL A 1 93 ? -0.052 -6.824 19.064 1.00 93.62 93 VAL A O 1
ATOM 729 N N . LYS A 1 94 ? -0.720 -8.335 17.545 1.00 92.56 94 LYS A N 1
ATOM 730 C CA . LYS A 1 94 ? 0.625 -8.839 17.222 1.00 92.56 94 LYS A CA 1
ATOM 731 C C . LYS A 1 94 ? 1.522 -7.783 16.565 1.00 92.56 94 LYS A C 1
ATOM 733 O O . LYS A 1 94 ? 2.731 -7.971 16.509 1.00 92.56 94 LYS A O 1
ATOM 738 N N . LEU A 1 95 ? 0.935 -6.697 16.062 1.00 90.88 95 LEU A N 1
ATOM 739 C CA . LEU A 1 95 ? 1.619 -5.567 15.434 1.00 90.88 95 LEU A CA 1
ATOM 740 C C . LEU A 1 95 ? 1.601 -4.312 16.321 1.00 90.88 95 LEU A C 1
ATOM 742 O O . LEU A 1 95 ? 1.984 -3.239 15.862 1.00 90.88 95 LEU A O 1
ATOM 746 N N . SER A 1 96 ? 1.164 -4.413 17.578 1.00 88.81 96 SER A N 1
ATOM 747 C CA . SER A 1 96 ? 1.022 -3.254 18.466 1.00 88.81 96 SER A CA 1
ATOM 748 C C . SER A 1 96 ? 2.334 -2.502 18.687 1.00 88.81 96 SER A C 1
ATOM 750 O O . SER A 1 96 ? 2.336 -1.282 18.598 1.00 88.81 96 SER A O 1
ATOM 752 N N . SER A 1 97 ? 3.459 -3.202 18.868 1.00 88.38 97 SER A N 1
ATOM 753 C CA . SER A 1 97 ? 4.785 -2.577 19.004 1.00 88.38 97 SER A CA 1
ATOM 754 C C . SER A 1 97 ? 5.227 -1.836 17.738 1.00 88.38 97 SER A C 1
ATOM 756 O O . SER A 1 97 ? 5.850 -0.774 17.815 1.00 88.38 97 SER A O 1
ATOM 758 N N . PHE A 1 98 ? 4.868 -2.364 16.563 1.00 88.44 98 PHE A N 1
ATOM 759 C CA . PHE A 1 98 ? 5.083 -1.685 15.289 1.00 88.44 98 PHE A CA 1
ATOM 760 C C . PHE A 1 98 ? 4.254 -0.398 15.217 1.00 88.44 98 PHE A C 1
ATOM 762 O O . PHE A 1 98 ? 4.797 0.651 14.881 1.00 88.44 98 PHE A O 1
ATOM 769 N N . PHE A 1 99 ? 2.967 -0.454 15.570 1.00 88.00 99 PHE A N 1
ATOM 770 C CA . PHE A 1 99 ? 2.087 0.716 15.547 1.00 88.00 99 PHE A CA 1
ATOM 771 C C . PHE A 1 99 ? 2.467 1.769 16.587 1.00 88.00 99 PHE A C 1
ATOM 773 O O . PHE A 1 99 ? 2.451 2.954 16.271 1.00 88.00 99 PHE A O 1
ATOM 780 N N . ASP A 1 100 ? 2.859 1.352 17.789 1.00 86.31 100 ASP A N 1
ATOM 781 C CA . ASP A 1 100 ? 3.372 2.244 18.826 1.00 86.31 100 ASP A CA 1
ATOM 782 C C . ASP A 1 100 ? 4.575 3.031 18.305 1.00 86.31 100 ASP A C 1
ATOM 784 O O . ASP A 1 100 ? 4.557 4.259 18.288 1.00 86.31 100 ASP A O 1
ATOM 788 N N . THR A 1 101 ? 5.563 2.336 17.734 1.00 85.94 101 THR A N 1
ATOM 789 C CA . THR A 1 101 ? 6.726 2.978 17.104 1.00 85.94 101 THR A CA 1
ATOM 790 C C . THR A 1 101 ? 6.304 3.909 15.966 1.00 85.94 101 THR A C 1
ATOM 792 O O . THR A 1 101 ? 6.788 5.034 15.864 1.00 85.94 101 THR A O 1
ATOM 795 N N . PHE A 1 102 ? 5.390 3.459 15.110 1.00 83.81 102 PHE A N 1
ATOM 796 C CA . PHE A 1 102 ? 4.939 4.200 13.937 1.00 83.81 102 PHE A CA 1
ATOM 797 C C . PHE A 1 102 ? 4.212 5.508 14.293 1.00 83.81 102 PHE A C 1
ATOM 799 O O . PHE A 1 102 ? 4.398 6.507 13.601 1.00 83.81 102 PHE A O 1
ATOM 806 N N . PHE A 1 103 ? 3.422 5.530 15.371 1.00 82.31 103 PHE A N 1
ATOM 807 C CA . PHE A 1 103 ? 2.653 6.709 15.784 1.00 82.31 103 PHE A CA 1
ATOM 808 C C . PHE A 1 103 ? 3.357 7.598 16.817 1.00 82.31 103 PHE A C 1
ATOM 810 O O . PHE A 1 103 ? 3.059 8.789 16.881 1.00 82.31 103 PHE A O 1
ATOM 817 N N . THR A 1 104 ? 4.272 7.057 17.628 1.00 76.06 104 THR A N 1
ATOM 818 C CA . THR A 1 104 ? 4.924 7.807 18.722 1.00 76.06 104 THR A CA 1
ATOM 819 C C . THR A 1 104 ? 6.350 8.251 18.405 1.00 76.06 104 THR A C 1
ATOM 821 O O . THR A 1 104 ? 6.861 9.172 19.053 1.00 76.06 104 THR A O 1
ATOM 824 N N . SER A 1 105 ? 7.012 7.636 17.417 1.00 70.56 105 SER A N 1
ATOM 825 C CA . SER A 1 105 ? 8.399 7.969 17.096 1.00 70.56 105 SER A CA 1
ATOM 826 C C . SER A 1 105 ? 8.534 9.410 16.599 1.00 70.56 105 SER A C 1
ATOM 828 O O . SER A 1 105 ? 8.045 9.781 15.532 1.00 70.56 105 SER A O 1
ATOM 830 N N . LYS A 1 106 ? 9.282 10.221 17.359 1.00 54.59 106 LYS A N 1
ATOM 831 C CA . LYS A 1 106 ? 9.601 11.618 17.020 1.00 54.59 106 LYS A CA 1
ATOM 832 C C . LYS A 1 106 ? 10.511 11.759 15.800 1.00 54.59 106 LYS A C 1
ATOM 834 O O . LYS A 1 106 ? 10.551 12.832 15.210 1.00 54.59 106 LYS A O 1
ATOM 839 N N . THR A 1 107 ? 11.248 10.709 15.431 1.00 54.41 107 THR A N 1
ATOM 840 C CA . THR A 1 107 ? 12.093 10.708 14.224 1.00 54.41 107 THR A CA 1
ATOM 841 C C . THR A 1 107 ? 11.292 10.398 12.958 1.00 54.41 107 THR A C 1
ATOM 843 O O . THR A 1 107 ? 11.835 10.494 11.857 1.00 54.41 107 THR A O 1
ATOM 846 N N . GLY A 1 108 ? 10.009 10.043 13.109 1.00 53.72 108 GLY A N 1
ATOM 847 C CA . GLY A 1 108 ? 9.167 9.531 12.038 1.00 53.72 108 GLY A CA 1
ATOM 848 C C . GLY A 1 108 ? 9.644 8.164 11.541 1.00 53.72 108 GLY A C 1
ATOM 849 O O . GLY A 1 108 ? 10.806 7.780 11.693 1.00 53.72 108 GLY A O 1
ATOM 850 N N . PHE A 1 109 ? 8.742 7.410 10.923 1.00 58.38 109 PHE A N 1
ATOM 851 C CA . PHE A 1 109 ? 9.151 6.360 9.999 1.00 58.38 109 PHE A CA 1
ATOM 852 C C . PHE A 1 109 ? 9.716 7.089 8.769 1.00 58.38 109 PHE A C 1
ATOM 854 O O . PHE A 1 109 ? 8.964 7.731 8.042 1.00 58.38 109 PHE A O 1
ATOM 861 N N . GLN A 1 110 ? 11.039 7.107 8.590 1.00 58.28 110 GLN A N 1
ATOM 862 C CA . GLN A 1 110 ? 11.668 7.722 7.417 1.00 58.28 110 GLN A CA 1
ATOM 863 C C . GLN A 1 110 ? 11.521 6.754 6.245 1.00 58.28 110 GLN A C 1
ATOM 865 O O . GLN A 1 110 ? 12.241 5.761 6.161 1.00 58.28 110 GLN A O 1
ATOM 870 N N . ILE A 1 111 ? 10.568 7.016 5.356 1.00 65.12 111 ILE A N 1
ATOM 871 C CA . ILE A 1 111 ? 10.527 6.330 4.068 1.00 65.12 111 ILE A CA 1
ATOM 872 C C . ILE A 1 111 ? 11.421 7.110 3.131 1.00 65.12 111 ILE A C 1
ATOM 874 O O . ILE A 1 111 ? 11.199 8.294 2.896 1.00 65.12 111 ILE A O 1
ATOM 878 N N . SER A 1 112 ? 12.439 6.434 2.616 1.00 72.31 112 SER A N 1
ATOM 879 C CA . SER A 1 112 ? 13.257 6.975 1.546 1.00 72.31 112 SER A CA 1
ATOM 880 C C . SER A 1 112 ? 12.366 7.280 0.345 1.00 72.31 112 SER A C 1
ATOM 882 O O . SER A 1 112 ? 11.631 6.419 -0.144 1.00 72.31 112 SER A O 1
ATOM 884 N N . GLU A 1 113 ? 12.409 8.525 -0.114 1.00 79.56 113 GLU A N 1
ATOM 885 C CA . GLU A 1 113 ? 11.828 8.881 -1.396 1.00 79.56 113 GLU A CA 1
ATOM 886 C C . GLU A 1 113 ? 12.740 8.352 -2.497 1.00 79.56 113 GLU A C 1
ATOM 888 O O . GLU A 1 113 ? 13.933 8.646 -2.539 1.00 79.56 113 GLU A O 1
ATOM 893 N N . TYR A 1 114 ? 12.166 7.528 -3.364 1.00 87.12 114 TYR A N 1
ATOM 894 C CA . TYR A 1 114 ? 12.856 6.940 -4.497 1.00 87.12 114 TYR A CA 1
ATOM 895 C C . TYR A 1 114 ? 12.253 7.506 -5.775 1.00 87.12 114 TYR A C 1
ATOM 897 O O . TYR A 1 114 ? 11.037 7.460 -5.966 1.00 87.12 114 TYR A O 1
ATOM 905 N N . GLU A 1 115 ? 13.115 8.028 -6.637 1.00 91.62 115 GLU A N 1
ATOM 906 C CA . GLU A 1 115 ? 12.751 8.515 -7.962 1.00 91.62 115 GLU A CA 1
ATOM 907 C C . GLU A 1 115 ? 12.471 7.347 -8.916 1.00 91.62 115 GLU A C 1
ATOM 909 O O . GLU A 1 115 ? 13.190 6.343 -8.903 1.00 91.62 115 GLU A O 1
ATOM 914 N N . THR A 1 116 ? 11.450 7.495 -9.762 1.00 95.19 116 THR A N 1
ATOM 915 C CA . THR A 1 116 ? 11.036 6.495 -10.760 1.00 95.19 116 THR A CA 1
ATOM 916 C C . THR A 1 116 ? 11.316 6.903 -12.207 1.00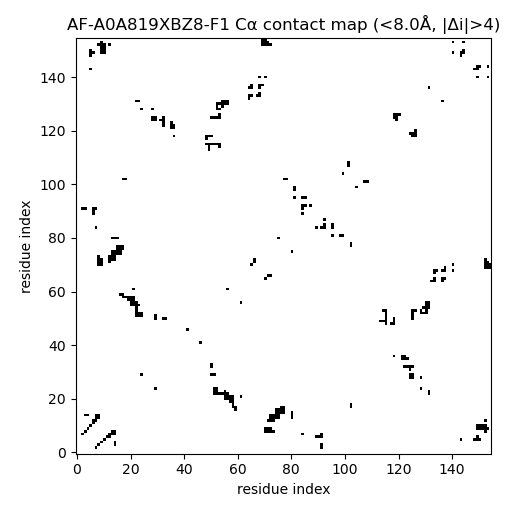 95.19 116 THR A C 1
ATOM 918 O O . THR A 1 11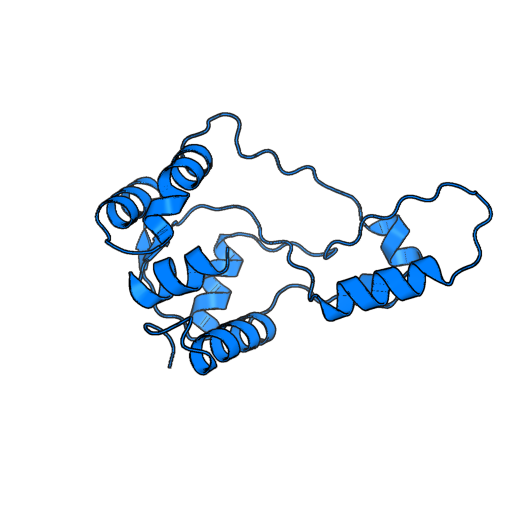6 ? 11.217 6.047 -13.079 1.00 95.19 116 THR A O 1
ATOM 921 N N . VAL A 1 117 ? 11.763 8.140 -12.469 1.00 94.69 117 VAL A N 1
ATOM 922 C CA . VAL A 1 117 ? 11.943 8.729 -13.818 1.00 94.69 117 VAL A CA 1
ATOM 923 C C . VAL A 1 117 ? 12.723 7.813 -14.760 1.00 94.69 117 VAL A C 1
ATOM 925 O O . VAL A 1 117 ? 12.300 7.549 -15.883 1.00 94.69 117 VAL A O 1
ATOM 928 N N . LYS A 1 118 ? 13.852 7.273 -14.292 1.00 93.62 118 LYS A N 1
ATOM 929 C CA . LYS A 1 118 ? 14.681 6.342 -15.069 1.00 93.62 118 LYS A CA 1
ATOM 930 C C . LYS A 1 118 ? 13.930 5.067 -15.453 1.00 93.62 118 LYS A C 1
ATOM 932 O O . LYS A 1 118 ? 14.112 4.546 -16.547 1.00 93.62 118 LYS A O 1
ATOM 937 N N . THR A 1 119 ? 13.136 4.533 -14.534 1.00 94.88 119 THR A N 1
ATOM 938 C CA . THR A 1 119 ? 12.367 3.310 -14.755 1.00 94.88 119 THR A CA 1
ATOM 939 C C . THR A 1 119 ? 11.161 3.572 -15.651 1.00 94.88 119 THR A C 1
ATOM 941 O O . THR A 1 119 ? 10.881 2.762 -16.524 1.00 94.88 119 THR A O 1
ATOM 944 N N . GLU A 1 120 ? 10.488 4.711 -15.491 1.00 96.19 120 GLU A N 1
ATOM 945 C CA . GLU A 1 120 ? 9.382 5.147 -16.355 1.00 96.19 120 GLU A CA 1
ATOM 946 C C . GLU A 1 120 ? 9.842 5.351 -17.801 1.00 96.19 120 GLU A C 1
ATOM 948 O O . GLU A 1 120 ? 9.131 4.985 -18.726 1.00 96.19 120 GLU A O 1
ATOM 953 N N . ALA A 1 121 ? 11.063 5.847 -18.014 1.00 94.12 121 ALA A N 1
ATOM 954 C CA . ALA A 1 121 ? 11.637 5.969 -19.353 1.00 94.12 121 ALA A CA 1
ATOM 955 C C . ALA A 1 121 ? 11.907 4.614 -20.036 1.00 94.12 121 ALA A C 1
ATOM 957 O O . ALA A 1 121 ? 12.086 4.575 -21.252 1.00 94.12 121 ALA A O 1
ATOM 958 N N . ARG A 1 122 ? 11.974 3.518 -19.266 1.00 92.56 122 ARG A N 1
ATOM 959 C CA . ARG A 1 122 ? 12.240 2.169 -19.782 1.00 92.56 122 ARG A CA 1
ATOM 960 C C . ARG A 1 122 ? 11.024 1.253 -19.776 1.00 92.56 122 ARG A C 1
ATOM 962 O O . ARG A 1 122 ? 10.964 0.373 -20.615 1.00 92.56 122 ARG A O 1
ATOM 969 N N . SER A 1 123 ? 10.085 1.417 -18.852 1.00 95.94 123 SER A N 1
ATOM 970 C CA . SER A 1 123 ? 8.896 0.571 -18.741 1.00 95.94 123 SER A CA 1
ATOM 971 C C . SER A 1 123 ? 7.644 1.379 -19.032 1.00 95.94 123 SER A C 1
ATOM 973 O O . SER A 1 123 ? 7.241 2.214 -18.215 1.00 95.94 123 SER A O 1
ATOM 975 N N . GLU A 1 124 ? 6.972 1.066 -20.140 1.00 94.94 124 GLU A N 1
ATOM 976 C CA . GLU A 1 124 ? 5.689 1.697 -20.475 1.00 94.94 124 GLU A CA 1
ATOM 977 C C . GLU A 1 124 ? 4.623 1.351 -19.425 1.00 94.94 124 GLU A C 1
ATOM 979 O O . GLU A 1 124 ? 3.767 2.167 -19.094 1.00 94.94 124 GLU A O 1
ATOM 984 N N . TYR A 1 125 ? 4.709 0.164 -18.818 1.00 96.69 125 TYR A N 1
ATOM 985 C CA . TYR A 1 125 ? 3.800 -0.241 -17.745 1.00 96.69 125 TYR A CA 1
ATOM 986 C C . TYR A 1 125 ? 3.950 0.623 -16.495 1.00 96.69 125 TYR A C 1
ATOM 988 O O . TYR A 1 125 ? 2.951 0.925 -15.840 1.00 96.69 125 TYR A O 1
ATOM 996 N N . LEU A 1 126 ? 5.182 1.018 -16.156 1.00 96.25 126 LEU A N 1
ATOM 997 C CA . LEU A 1 126 ? 5.411 1.898 -15.015 1.00 96.25 126 LEU A CA 1
ATOM 998 C C . LEU A 1 126 ? 5.027 3.337 -15.350 1.00 96.25 126 LEU A C 1
ATOM 1000 O O . LEU A 1 126 ? 4.404 3.993 -14.521 1.00 96.25 126 LEU A O 1
ATOM 1004 N N . HIS A 1 127 ? 5.354 3.795 -16.561 1.00 96.31 127 HIS A N 1
ATOM 1005 C CA . HIS A 1 127 ? 4.988 5.122 -17.051 1.00 96.31 127 HIS A CA 1
ATOM 1006 C C . HIS A 1 127 ? 3.470 5.338 -17.052 1.00 96.31 127 HIS A C 1
ATOM 1008 O O . HIS A 1 127 ? 2.972 6.342 -16.549 1.00 96.31 127 HIS A O 1
ATOM 1014 N N . SER A 1 128 ? 2.726 4.349 -17.546 1.00 95.31 128 SER A N 1
ATOM 1015 C CA . SER A 1 128 ? 1.263 4.350 -17.586 1.00 95.31 128 SER A CA 1
ATOM 1016 C C . SER A 1 128 ? 0.613 3.836 -16.287 1.00 95.31 128 SER A C 1
ATOM 1018 O O . SER A 1 128 ? -0.595 3.578 -16.258 1.00 95.31 128 SER A O 1
ATOM 1020 N N . CYS A 1 129 ? 1.374 3.667 -15.196 1.00 96.00 129 CYS A N 1
ATOM 1021 C CA . CYS A 1 129 ? 0.835 3.176 -13.928 1.00 96.00 129 CYS A CA 1
ATOM 1022 C C . CYS A 1 129 ? -0.165 4.187 -13.344 1.00 96.00 129 CYS A C 1
ATOM 1024 O O . CYS A 1 129 ? 0.215 5.315 -13.032 1.00 96.00 129 CYS A O 1
ATOM 1026 N N . PRO A 1 130 ? -1.436 3.813 -13.114 1.00 94.00 130 PRO A N 1
ATOM 1027 C CA . PRO A 1 130 ? -2.407 4.744 -12.572 1.00 94.00 130 PRO A CA 1
ATOM 1028 C C . PRO A 1 130 ? -2.098 5.071 -11.109 1.00 94.00 130 PRO A C 1
ATOM 1030 O O . PRO A 1 130 ? -1.613 4.239 -10.330 1.00 94.00 130 PRO A O 1
ATOM 1033 N N . SER A 1 131 ? -2.471 6.283 -10.703 1.00 94.81 131 SER A N 1
ATOM 1034 C CA . SER A 1 131 ? -2.575 6.609 -9.284 1.00 94.81 131 SER A CA 1
ATOM 1035 C C . SER A 1 131 ? -3.641 5.740 -8.615 1.00 94.81 131 SER A C 1
ATOM 1037 O O . SER A 1 131 ? -4.617 5.319 -9.245 1.00 94.81 131 SER A O 1
ATOM 1039 N N . ILE A 1 132 ? -3.472 5.486 -7.317 1.00 94.94 132 ILE A N 1
ATOM 1040 C CA . ILE A 1 132 ? -4.494 4.814 -6.514 1.00 94.94 132 ILE A CA 1
ATOM 1041 C C . ILE A 1 132 ? -5.792 5.616 -6.626 1.00 94.94 132 ILE A C 1
ATOM 1043 O O . ILE A 1 132 ? -5.805 6.828 -6.421 1.00 94.94 132 ILE A O 1
ATOM 1047 N N . ASN A 1 133 ? -6.889 4.932 -6.930 1.00 95.19 133 ASN A N 1
ATOM 1048 C CA . ASN A 1 133 ? -8.214 5.522 -7.064 1.00 95.19 133 ASN A CA 1
ATOM 1049 C C . ASN A 1 133 ? -9.266 4.654 -6.358 1.00 95.19 133 ASN A C 1
ATOM 1051 O O . ASN A 1 133 ? -8.967 3.569 -5.853 1.00 95.19 133 ASN A O 1
ATOM 1055 N N . VAL A 1 134 ? -10.506 5.143 -6.310 1.00 97.31 134 VAL A N 1
ATOM 1056 C CA . VAL A 1 134 ? -11.608 4.458 -5.619 1.00 97.31 134 VAL A CA 1
ATOM 1057 C C . VAL A 1 134 ? -11.890 3.080 -6.226 1.00 97.31 134 VAL A C 1
ATOM 1059 O O . VAL A 1 134 ? -12.116 2.139 -5.472 1.00 97.31 134 VAL A O 1
ATOM 1062 N N . ASP A 1 135 ? -11.802 2.928 -7.550 1.00 96.12 135 ASP A N 1
ATOM 1063 C CA . ASP A 1 135 ? -12.080 1.658 -8.235 1.00 96.12 135 ASP A CA 1
ATOM 1064 C C . ASP A 1 135 ? -11.073 0.565 -7.856 1.00 96.12 135 ASP A C 1
ATOM 1066 O O . ASP A 1 135 ? -11.452 -0.578 -7.580 1.00 96.12 135 ASP A O 1
ATOM 1070 N N . LEU A 1 136 ? -9.785 0.912 -7.767 1.00 94.06 136 LEU A N 1
ATOM 1071 C CA . LEU A 1 136 ? -8.741 -0.010 -7.322 1.00 94.06 136 LEU A CA 1
ATOM 1072 C C . LEU A 1 136 ? -8.950 -0.425 -5.861 1.00 94.06 136 LEU A C 1
ATOM 1074 O O . LEU A 1 136 ? -8.837 -1.605 -5.525 1.00 94.06 136 LEU A O 1
ATOM 1078 N N . ILE A 1 137 ? -9.287 0.533 -4.994 1.00 96.31 137 ILE A N 1
ATOM 1079 C CA . ILE A 1 137 ? -9.595 0.251 -3.589 1.00 96.31 137 ILE A CA 1
ATOM 1080 C C . ILE A 1 137 ? -10.826 -0.650 -3.478 1.00 96.31 137 ILE A C 1
ATOM 1082 O O . ILE A 1 137 ? -10.789 -1.635 -2.742 1.00 96.31 137 ILE A O 1
ATOM 1086 N N . HIS A 1 138 ? -11.880 -0.375 -4.246 1.00 96.75 138 HIS A N 1
ATOM 1087 C CA . HIS A 1 138 ? -13.076 -1.207 -4.298 1.00 96.75 138 HIS A CA 1
ATOM 1088 C C . HIS A 1 138 ? -12.747 -2.639 -4.732 1.00 96.75 138 HIS A C 1
ATOM 1090 O O . HIS A 1 138 ? -13.189 -3.584 -4.081 1.00 96.75 138 HIS A O 1
ATOM 1096 N N . LYS A 1 139 ? -11.902 -2.819 -5.756 1.00 95.62 139 LYS A N 1
ATOM 1097 C CA . LYS A 1 139 ? -11.428 -4.141 -6.196 1.00 95.62 139 LYS A CA 1
ATOM 1098 C C . LYS A 1 139 ? -10.734 -4.912 -5.065 1.00 95.62 139 LYS A C 1
ATOM 1100 O O . LYS A 1 139 ? -10.993 -6.104 -4.902 1.00 95.62 139 LYS A O 1
ATOM 1105 N N . TYR A 1 140 ? -9.887 -4.254 -4.270 1.00 95.25 140 TYR A N 1
ATOM 1106 C CA . TYR A 1 140 ? -9.219 -4.889 -3.128 1.00 95.25 140 TYR A CA 1
ATOM 1107 C C . TYR A 1 140 ? -10.176 -5.226 -1.986 1.00 95.25 140 TYR A C 1
ATOM 1109 O O . TYR A 1 140 ? -10.137 -6.347 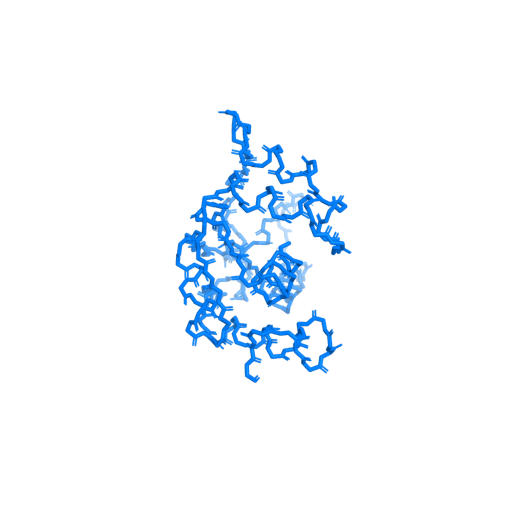-1.482 1.00 95.25 140 TYR A O 1
ATOM 1117 N N . LEU A 1 141 ? -11.053 -4.292 -1.602 1.00 97.19 141 LEU A N 1
ATOM 1118 C CA . LEU A 1 141 ? -12.050 -4.531 -0.557 1.00 97.19 141 LEU A CA 1
ATOM 1119 C C . LEU A 1 141 ? -12.978 -5.686 -0.936 1.00 97.19 141 LEU A C 1
ATOM 1121 O O . LEU A 1 141 ? -13.170 -6.590 -0.128 1.00 97.19 141 LEU A O 1
ATOM 1125 N N . LYS A 1 142 ? -13.457 -5.712 -2.186 1.00 97.00 142 LYS A N 1
ATOM 1126 C CA . LYS A 1 142 ? -14.266 -6.807 -2.718 1.00 97.00 142 LYS A CA 1
ATOM 1127 C C . LYS A 1 142 ? -13.536 -8.144 -2.635 1.00 97.00 142 LYS A C 1
ATOM 1129 O O . LYS A 1 142 ? -14.098 -9.110 -2.137 1.00 97.00 142 LYS A O 1
ATOM 1134 N N . PHE A 1 143 ? -12.282 -8.206 -3.080 1.00 96.69 143 PHE A N 1
ATOM 1135 C CA . PHE A 1 143 ? -11.498 -9.440 -3.006 1.00 96.69 143 PHE A CA 1
ATOM 1136 C C . PHE A 1 143 ? -11.312 -9.923 -1.557 1.00 96.69 143 PHE A C 1
ATOM 1138 O O . PHE A 1 143 ? -11.473 -11.110 -1.268 1.00 96.69 143 PHE A O 1
ATOM 1145 N N . TRP A 1 144 ? -11.000 -9.022 -0.621 1.00 97.25 144 TRP A N 1
ATOM 1146 C CA . TRP A 1 144 ? -10.863 -9.386 0.792 1.00 97.25 144 TRP A CA 1
ATOM 1147 C C . TRP A 1 144 ? -12.190 -9.800 1.424 1.00 97.25 144 TRP A C 1
ATOM 1149 O O . TRP A 1 144 ? -12.194 -10.693 2.267 1.00 97.25 144 TRP A O 1
ATOM 1159 N N . HIS A 1 145 ? -13.302 -9.200 1.007 1.00 97.06 145 HIS A N 1
ATOM 1160 C CA . HIS A 1 145 ? -14.633 -9.602 1.442 1.00 97.06 145 HIS A CA 1
ATOM 1161 C C . HIS A 1 145 ? -14.989 -11.002 0.929 1.00 97.06 145 HIS A C 1
ATOM 1163 O O . HIS A 1 145 ? -15.289 -11.895 1.719 1.00 97.06 145 HIS A O 1
ATOM 1169 N N . ASP A 1 146 ? -14.847 -11.237 -0.377 1.00 97.06 146 ASP A N 1
ATOM 1170 C CA . ASP A 1 146 ? -15.178 -12.513 -1.023 1.00 97.06 146 ASP A CA 1
ATOM 1171 C C . ASP A 1 146 ? -14.332 -13.687 -0.484 1.00 97.06 146 ASP A C 1
ATOM 1173 O O . ASP A 1 146 ? -14.773 -14.834 -0.488 1.00 97.06 146 ASP A O 1
ATOM 1177 N N . THR A 1 147 ? -13.119 -13.410 0.006 1.00 96.69 147 THR A N 1
ATOM 1178 C CA . THR A 1 147 ? -12.220 -14.408 0.620 1.00 96.69 147 THR A CA 1
ATOM 1179 C C . THR A 1 147 ? -12.413 -14.574 2.130 1.00 96.69 147 THR A C 1
ATOM 1181 O O . THR A 1 147 ? -11.736 -15.398 2.746 1.00 96.69 147 THR A O 1
ATOM 1184 N N . GLY A 1 148 ? -13.316 -13.806 2.747 1.00 94.75 148 GLY A N 1
ATOM 1185 C CA . GLY A 1 148 ? -13.576 -13.834 4.189 1.00 94.75 148 GLY A CA 1
ATOM 1186 C C . GLY A 1 148 ? -12.490 -13.174 5.044 1.00 94.75 148 GLY A C 1
ATOM 1187 O O . GLY A 1 148 ? -12.492 -13.327 6.264 1.00 94.75 148 GLY A O 1
ATOM 1188 N N . PHE A 1 149 ? -11.554 -12.442 4.436 1.00 94.81 149 PHE A N 1
ATOM 1189 C CA . PHE A 1 149 ? -10.531 -11.688 5.160 1.00 94.81 149 PHE A CA 1
ATOM 1190 C C . PHE A 1 149 ? -11.069 -10.358 5.714 1.00 94.81 149 PHE A C 1
ATOM 1192 O O . PHE A 1 149 ? -10.696 -9.941 6.811 1.00 94.81 149 PHE A O 1
ATOM 1199 N N . LEU A 1 150 ? -11.978 -9.714 4.978 1.00 95.75 150 LEU A N 1
ATOM 1200 C CA . LEU A 1 150 ? -12.769 -8.566 5.417 1.00 95.75 150 LEU A CA 1
ATOM 1201 C C . LEU A 1 150 ? -14.183 -9.048 5.744 1.00 95.75 150 LEU A C 1
ATOM 1203 O O . LEU A 1 150 ? -14.955 -9.360 4.848 1.00 95.75 150 LEU A O 1
ATOM 1207 N N . THR A 1 151 ? -14.520 -9.125 7.028 1.00 90.56 151 THR A N 1
ATOM 1208 C CA . THR A 1 151 ? -15.770 -9.767 7.469 1.00 90.56 151 THR A CA 1
ATOM 1209 C C . THR A 1 151 ? -16.887 -8.790 7.828 1.00 90.56 151 THR A C 1
ATOM 1211 O O . THR A 1 151 ? -18.038 -9.199 7.878 1.00 90.56 151 THR A O 1
ATOM 1214 N N . ASN A 1 152 ? -16.561 -7.524 8.108 1.00 91.62 152 ASN A N 1
ATOM 1215 C CA . ASN A 1 152 ? -17.494 -6.505 8.597 1.00 91.62 152 ASN A CA 1
ATOM 1216 C C . ASN A 1 152 ? -17.212 -5.148 7.937 1.00 91.62 152 ASN A C 1
ATOM 1218 O O . ASN A 1 152 ? -16.099 -4.894 7.476 1.00 91.62 152 ASN A O 1
ATOM 1222 N N . GLY A 1 153 ? -18.201 -4.251 7.958 1.00 87.44 153 GLY A N 1
ATOM 1223 C CA . GLY A 1 153 ? -18.028 -2.847 7.567 1.00 87.44 153 GLY A CA 1
ATOM 1224 C C . GLY A 1 153 ? -17.988 -2.592 6.058 1.00 87.44 153 GLY A C 1
ATOM 1225 O O . GLY A 1 153 ? -17.833 -1.444 5.657 1.00 87.44 153 GLY A O 1
ATOM 1226 N N . TYR A 1 154 ? -18.160 -3.616 5.226 1.00 92.56 154 TYR A N 1
ATOM 1227 C CA . TYR A 1 154 ? -18.227 -3.527 3.768 1.00 92.56 154 TYR A CA 1
ATOM 1228 C C . TYR A 1 154 ? -19.494 -4.253 3.277 1.00 92.56 154 TYR A C 1
ATOM 1230 O O . TYR A 1 154 ? -19.829 -5.275 3.881 1.00 92.56 154 TYR A O 1
ATOM 1238 N N . PRO A 1 155 ? -20.231 -3.695 2.296 1.00 81.06 155 PRO A N 1
ATOM 1239 C CA . PRO A 1 155 ? -21.497 -4.250 1.809 1.00 81.06 155 PRO A CA 1
ATOM 1240 C C . PRO A 1 155 ? -21.353 -5.562 1.030 1.00 81.06 155 PRO A C 1
ATOM 1242 O O . PRO A 1 155 ? -20.273 -5.802 0.443 1.00 81.06 155 PRO A O 1
#

Secondary structure (DSSP, 8-state):
-HHIIIIIIIIS-EEES--PPB-PPPHHHHHHHHHHHHTS--SSS------S-S--B-HHHHHHHHHHTT---EEE-HHHHHHHHHHS-SGGGGGHHHHHHHHH-TT---PPP---HHHHTT-HHHHTPPPP-HHHHHHHHHHHHHTTSS-SS--

Radius of gyration: 17.93 Å; Cα contacts (8 Å, |Δi|>4): 207; chains: 1; bounding box: 48×26×48 Å

Mean predicted aligned error: 4.61 Å

Foldseek 3Di:
DLCCCQCVQFVVQEHEPDDAWDWDFDPVLLVQLVVLQVPDDDPDPDDDADRTQQDIDHPNVVVVLLVVLQFGHDYDHLVVSLVSQCVDPDPCVVCSVVSCCQRPPPVHPDDDDDDHVVSLVRGVSNVPGDHDGSVNSNVVLVVCCVVCVRPGRGD